Protein AF-A0A7S0ILM2-F1 (afdb_monomer_lite)

Radius of gyration: 14.57 Å; chains: 1; bounding box: 34×30×37 Å

Organism: Micromonas pusilla (NCBI:txid38833)

pLDDT: mean 82.54, std 10.48, range [50.34, 93.56]

Structure (mmCIF, N/CA/C/O backbone):
data_AF-A0A7S0ILM2-F1
#
_entry.id   AF-A0A7S0ILM2-F1
#
loop_
_atom_site.group_PDB
_atom_site.id
_atom_site.type_symbol
_atom_site.label_atom_id
_atom_site.label_alt_id
_atom_site.label_comp_id
_atom_site.label_asym_id
_atom_site.label_entity_id
_atom_site.label_seq_id
_atom_site.pdbx_PDB_ins_code
_atom_site.Cartn_x
_atom_site.Cartn_y
_atom_site.Cartn_z
_atom_site.occupancy
_atom_site.B_iso_or_equiv
_atom_site.auth_seq_id
_atom_site.auth_comp_id
_atom_site.auth_asym_id
_atom_site.auth_atom_id
_atom_site.pdbx_PDB_model_num
ATOM 1 N N . SER A 1 1 ? -13.391 8.013 -2.497 1.00 74.12 1 SER A N 1
ATOM 2 C CA . SER A 1 1 ? -13.065 8.893 -3.653 1.00 74.12 1 SER A CA 1
ATOM 3 C C . SER A 1 1 ? -12.719 8.100 -4.906 1.00 74.12 1 SER A C 1
ATOM 5 O O . SER A 1 1 ? -11.970 7.132 -4.819 1.00 74.12 1 SER A O 1
ATOM 7 N N . GLY A 1 2 ? -13.262 8.494 -6.064 1.00 86.94 2 GLY A N 1
ATOM 8 C CA . GLY A 1 2 ? -13.069 7.790 -7.341 1.00 86.94 2 GLY A CA 1
ATOM 9 C C . GLY A 1 2 ? -11.664 7.922 -7.941 1.00 86.94 2 GLY A C 1
ATOM 10 O O . GLY A 1 2 ? -11.170 6.962 -8.521 1.00 86.94 2 GLY A O 1
ATOM 11 N N . PHE A 1 3 ? -10.988 9.058 -7.741 1.00 90.38 3 PHE A N 1
ATOM 12 C CA . PHE A 1 3 ? -9.667 9.315 -8.331 1.00 90.38 3 PHE A CA 1
ATOM 13 C C . PHE A 1 3 ? -8.607 8.299 -7.879 1.00 90.38 3 PHE A C 1
ATOM 15 O O . PHE A 1 3 ? -7.981 7.658 -8.717 1.00 90.38 3 PHE A O 1
ATOM 22 N N . TYR A 1 4 ? -8.458 8.079 -6.566 1.00 90.25 4 TYR A N 1
ATOM 23 C CA . TYR A 1 4 ? -7.474 7.123 -6.039 1.00 90.25 4 TYR A CA 1
ATOM 24 C C . TYR A 1 4 ? -7.756 5.678 -6.466 1.00 90.25 4 TYR A C 1
ATOM 26 O O . TYR A 1 4 ? -6.826 4.917 -6.709 1.00 90.25 4 TYR A O 1
ATOM 34 N N . LYS A 1 5 ? -9.034 5.317 -6.632 1.00 88.62 5 LYS A N 1
ATOM 35 C CA . LYS A 1 5 ? -9.434 3.990 -7.122 1.00 88.62 5 LYS A CA 1
ATOM 36 C C . LYS A 1 5 ? -9.028 3.784 -8.582 1.00 88.62 5 LYS A C 1
ATOM 38 O O . LYS A 1 5 ? -8.501 2.731 -8.922 1.00 88.62 5 LYS A O 1
ATOM 43 N N . ILE A 1 6 ? -9.240 4.793 -9.431 1.00 92.25 6 ILE A N 1
ATOM 44 C CA . ILE A 1 6 ? -8.835 4.751 -10.844 1.00 92.25 6 ILE A CA 1
ATOM 45 C C . ILE A 1 6 ? -7.309 4.721 -10.956 1.00 92.25 6 ILE A C 1
ATOM 47 O O . ILE A 1 6 ? -6.774 3.909 -11.706 1.00 92.25 6 ILE A O 1
ATOM 51 N N . ALA A 1 7 ? -6.612 5.559 -10.183 1.00 91.38 7 ALA A N 1
ATOM 52 C CA . ALA A 1 7 ? -5.153 5.579 -10.153 1.00 91.38 7 ALA A CA 1
ATOM 53 C C . ALA A 1 7 ? -4.575 4.215 -9.737 1.00 91.38 7 ALA A C 1
ATOM 55 O O . ALA A 1 7 ? -3.677 3.706 -10.401 1.00 91.38 7 ALA A O 1
ATOM 56 N N . GLY A 1 8 ? -5.138 3.586 -8.699 1.00 87.69 8 GLY A N 1
ATOM 57 C CA . GLY A 1 8 ? -4.713 2.260 -8.244 1.00 87.69 8 GLY A CA 1
ATOM 58 C C . GLY A 1 8 ? -4.953 1.193 -9.307 1.00 87.69 8 GLY A C 1
ATOM 59 O O . GLY A 1 8 ? -4.041 0.453 -9.662 1.00 87.69 8 GLY A O 1
ATOM 60 N N . ALA A 1 9 ? -6.145 1.181 -9.912 1.00 89.19 9 ALA A N 1
ATOM 61 C CA . ALA A 1 9 ? -6.461 0.255 -10.997 1.00 89.19 9 ALA A CA 1
ATOM 62 C C . ALA A 1 9 ? -5.516 0.411 -12.202 1.00 89.19 9 ALA A C 1
ATOM 64 O O . ALA A 1 9 ? -5.119 -0.591 -12.795 1.00 89.19 9 ALA A O 1
ATOM 65 N N . ALA A 1 10 ? -5.135 1.645 -12.547 1.00 89.94 10 ALA A N 1
ATOM 66 C CA . ALA A 1 10 ? -4.187 1.921 -13.621 1.00 89.94 10 ALA A CA 1
ATOM 67 C C . ALA A 1 10 ? -2.778 1.401 -13.294 1.00 89.94 10 ALA A C 1
ATOM 69 O O . ALA A 1 10 ? -2.165 0.758 -14.145 1.00 89.94 10 ALA A O 1
ATOM 70 N N . LEU A 1 11 ? -2.293 1.608 -12.064 1.00 88.00 11 LEU A N 1
ATOM 71 C CA . LEU A 1 11 ? -0.997 1.088 -11.614 1.00 88.00 11 LEU A CA 1
ATOM 72 C C . LEU A 1 11 ? -0.966 -0.445 -11.631 1.00 88.00 11 LEU A C 1
ATOM 74 O O . LEU A 1 11 ? -0.059 -1.028 -12.217 1.00 88.00 11 LEU A O 1
ATOM 78 N N . CYS A 1 12 ? -1.989 -1.107 -11.083 1.00 86.50 12 CYS A N 1
ATOM 79 C CA . CYS A 1 12 ? -2.078 -2.570 -11.105 1.00 86.50 12 CYS A CA 1
ATOM 80 C C . CYS A 1 12 ? -2.257 -3.132 -12.527 1.00 86.50 12 CYS A C 1
ATOM 82 O O . CYS A 1 12 ? -1.879 -4.267 -12.809 1.00 86.50 12 CYS A O 1
ATOM 84 N N . ALA A 1 13 ? -2.892 -2.390 -13.439 1.00 87.56 13 ALA A N 1
ATOM 85 C CA . ALA A 1 13 ? -2.987 -2.791 -14.841 1.00 87.56 13 ALA A CA 1
ATOM 86 C C . ALA A 1 13 ? -1.635 -2.668 -15.556 1.00 87.56 13 ALA A C 1
ATOM 88 O O . ALA A 1 13 ? -1.279 -3.566 -16.314 1.00 87.56 13 ALA A O 1
ATOM 89 N N . ALA A 1 14 ? -0.880 -1.600 -15.287 1.00 86.69 14 ALA A N 1
ATOM 90 C CA . ALA A 1 14 ? 0.457 -1.404 -15.834 1.00 86.69 14 ALA A CA 1
ATOM 91 C C . ALA A 1 14 ? 1.435 -2.485 -15.345 1.00 86.69 14 ALA A C 1
ATOM 93 O O . ALA A 1 14 ? 2.135 -3.079 -16.161 1.00 86.69 14 ALA A O 1
ATOM 94 N N . ASP A 1 15 ? 1.416 -2.800 -14.048 1.00 85.19 15 ASP A N 1
ATOM 95 C CA . ASP A 1 15 ? 2.225 -3.873 -13.456 1.00 85.19 15 ASP A CA 1
ATOM 96 C C . ASP A 1 15 ? 1.934 -5.235 -14.109 1.00 85.19 15 ASP A C 1
ATOM 98 O O . ASP A 1 15 ? 2.832 -5.898 -14.626 1.00 85.19 15 ASP A O 1
ATOM 102 N N . ARG A 1 16 ? 0.649 -5.599 -14.240 1.00 85.44 16 ARG A N 1
ATOM 103 C CA . ARG A 1 16 ? 0.231 -6.833 -14.936 1.00 85.44 16 ARG A CA 1
ATOM 104 C C . ARG A 1 16 ? 0.585 -6.858 -16.422 1.00 85.44 16 ARG A C 1
ATOM 106 O O . ARG A 1 16 ? 0.725 -7.939 -16.987 1.00 85.44 16 ARG A O 1
ATOM 113 N N . ALA A 1 17 ? 0.705 -5.696 -17.059 1.00 86.12 17 ALA A N 1
ATOM 114 C CA . ALA A 1 17 ? 1.150 -5.576 -18.444 1.00 86.12 17 ALA A CA 1
ATOM 115 C C . ALA A 1 17 ? 2.682 -5.689 -18.595 1.00 86.12 17 ALA A C 1
ATOM 117 O O . ALA A 1 17 ? 3.180 -5.644 -19.719 1.00 86.12 17 ALA A O 1
ATOM 118 N N . GLY A 1 18 ? 3.423 -5.849 -17.492 1.00 78.12 18 GLY A N 1
ATOM 119 C CA . GLY A 1 18 ? 4.878 -5.980 -17.483 1.00 78.12 18 GLY A CA 1
ATOM 120 C C . GLY A 1 18 ? 5.625 -4.647 -17.425 1.00 78.12 18 GLY A C 1
ATOM 121 O O . GLY A 1 18 ? 6.804 -4.602 -17.778 1.00 78.12 18 GLY A O 1
ATOM 122 N N . ALA A 1 19 ? 4.972 -3.553 -17.014 1.00 78.38 19 ALA A N 1
ATOM 123 C CA . ALA A 1 19 ? 5.673 -2.298 -16.763 1.00 78.38 19 ALA A CA 1
ATOM 124 C C . ALA A 1 19 ? 6.650 -2.478 -15.591 1.00 78.38 19 ALA A C 1
ATOM 126 O O . ALA A 1 19 ? 6.236 -2.784 -14.476 1.00 78.38 19 ALA A O 1
ATOM 127 N N . SER A 1 20 ? 7.947 -2.277 -15.834 1.00 73.06 20 SER A N 1
ATOM 128 C CA . SER A 1 20 ? 8.943 -2.299 -14.761 1.00 73.06 20 SER A CA 1
ATOM 129 C C . SER A 1 20 ? 8.947 -0.967 -14.019 1.00 73.06 20 SER A C 1
ATOM 131 O O . SER A 1 20 ? 9.130 0.094 -14.618 1.00 73.06 20 SER A O 1
ATOM 133 N N . PHE A 1 21 ? 8.784 -1.035 -12.701 1.00 77.56 21 PHE A N 1
ATOM 134 C CA . PHE A 1 21 ? 8.925 0.109 -11.804 1.00 77.56 21 PHE A CA 1
ATOM 135 C C . PHE A 1 21 ? 10.259 0.118 -11.052 1.00 77.56 21 PHE A C 1
ATOM 137 O O . PHE A 1 21 ? 10.496 1.027 -10.264 1.00 77.56 21 PHE A O 1
ATOM 144 N N . GLN A 1 22 ? 11.149 -0.848 -11.309 1.00 67.88 22 GLN A N 1
ATOM 145 C CA . GLN A 1 22 ? 12.424 -0.993 -10.592 1.00 67.88 22 GLN A CA 1
ATOM 146 C C . GLN A 1 22 ? 13.318 0.250 -10.711 1.00 67.88 22 GLN A C 1
ATOM 148 O O . GLN A 1 22 ? 14.008 0.616 -9.763 1.00 67.88 22 GLN A O 1
ATOM 153 N N . ASP A 1 23 ? 13.240 0.959 -11.839 1.00 67.00 23 ASP A N 1
ATOM 154 C CA . ASP A 1 23 ? 14.005 2.185 -12.066 1.00 67.00 23 ASP A CA 1
ATOM 155 C C . ASP A 1 23 ? 13.506 3.385 -11.248 1.00 67.00 23 ASP A C 1
ATOM 157 O O . ASP A 1 23 ? 14.191 4.403 -11.195 1.00 67.00 23 ASP A O 1
ATOM 161 N N . ALA A 1 24 ? 12.328 3.308 -10.619 1.00 67.50 24 ALA A N 1
ATOM 162 C CA . ALA A 1 24 ? 11.780 4.414 -9.835 1.00 67.50 24 ALA A CA 1
ATOM 163 C C . ALA A 1 24 ? 12.549 4.666 -8.529 1.00 67.50 24 ALA A C 1
ATOM 165 O O . ALA A 1 24 ? 12.538 5.792 -8.034 1.00 67.50 24 ALA A O 1
ATOM 166 N N . LEU A 1 25 ? 13.198 3.634 -7.979 1.00 63.59 25 LEU A N 1
ATOM 167 C CA . LEU A 1 25 ? 14.030 3.733 -6.774 1.00 63.59 25 LEU A CA 1
ATOM 168 C C . LEU A 1 25 ? 15.464 4.173 -7.087 1.00 63.59 25 LEU A C 1
ATOM 170 O O . LEU A 1 25 ? 16.162 4.664 -6.203 1.00 63.59 25 LEU A O 1
ATOM 174 N N . ASN A 1 26 ? 15.897 4.046 -8.343 1.00 67.25 26 ASN A N 1
ATOM 175 C CA . ASN A 1 26 ? 17.217 4.486 -8.772 1.00 67.25 26 ASN A CA 1
ATOM 176 C C . ASN A 1 26 ? 17.207 6.005 -9.000 1.00 67.25 26 ASN A C 1
ATOM 178 O O . ASN A 1 26 ? 16.698 6.489 -10.009 1.00 67.25 26 ASN A O 1
ATOM 182 N N . GLU A 1 27 ? 17.824 6.773 -8.097 1.00 55.50 27 GLU A N 1
ATOM 183 C CA . GLU A 1 27 ? 17.955 8.239 -8.216 1.00 55.50 27 GLU A CA 1
ATOM 184 C C . GLU A 1 27 ? 18.723 8.695 -9.476 1.00 55.50 27 GLU A C 1
ATOM 186 O O . GLU A 1 27 ? 18.625 9.853 -9.886 1.00 55.50 27 GLU A O 1
ATOM 191 N N . SER A 1 28 ? 19.470 7.786 -10.113 1.00 53.06 28 SER A N 1
ATOM 192 C CA . SER A 1 28 ? 20.160 8.001 -11.392 1.00 53.06 28 SER A CA 1
ATOM 193 C C . SER A 1 28 ? 19.245 7.879 -12.615 1.00 53.06 28 SER A C 1
ATOM 195 O O . SER A 1 28 ? 19.660 8.221 -13.726 1.00 53.06 28 SER A O 1
ATOM 197 N N . SER A 1 29 ? 18.014 7.395 -12.432 1.00 52.97 29 SER A N 1
ATOM 198 C CA . SER A 1 29 ? 17.045 7.230 -13.506 1.00 52.97 29 SER A CA 1
ATOM 199 C C . SER A 1 29 ? 16.555 8.586 -14.010 1.00 52.97 29 SER A C 1
ATOM 201 O O . SER A 1 29 ? 16.402 9.555 -13.263 1.00 52.97 29 SER A O 1
ATOM 203 N N . VAL A 1 30 ? 16.345 8.666 -15.322 1.00 52.78 30 VAL A N 1
ATOM 204 C CA . VAL A 1 30 ? 16.027 9.890 -16.060 1.00 52.78 30 VAL A CA 1
ATOM 205 C C . VAL A 1 30 ? 14.852 10.620 -15.398 1.00 52.78 30 VAL A C 1
ATOM 207 O O . VAL A 1 30 ? 13.716 10.139 -15.435 1.00 52.78 30 VAL A O 1
ATOM 210 N N . LYS A 1 31 ? 15.114 11.805 -14.822 1.00 53.38 31 LYS A N 1
ATOM 211 C CA . LYS A 1 31 ? 14.073 12.751 -14.384 1.00 53.38 31 LYS A CA 1
ATOM 212 C C . LYS A 1 31 ? 13.059 12.911 -15.523 1.00 53.38 31 LYS A C 1
ATOM 214 O O . LYS A 1 31 ? 13.388 13.500 -16.548 1.00 53.38 31 LYS A O 1
ATOM 219 N N . GLY A 1 32 ? 11.853 12.363 -15.353 1.00 60.97 32 GLY A N 1
ATOM 220 C CA . GLY A 1 32 ? 10.795 12.384 -16.371 1.00 60.97 32 GLY A CA 1
ATOM 221 C C . GLY A 1 32 ? 10.248 11.018 -16.803 1.00 60.97 32 GLY A C 1
ATOM 222 O O . GLY A 1 32 ? 9.297 10.988 -17.580 1.00 60.97 32 GLY A O 1
ATOM 223 N N . SER A 1 33 ? 10.780 9.894 -16.307 1.00 77.50 33 SER A N 1
ATOM 224 C CA . SER A 1 33 ? 10.161 8.575 -16.529 1.00 77.50 33 SER A CA 1
ATOM 225 C C . SER A 1 33 ? 8.786 8.475 -15.853 1.00 77.50 33 SER A C 1
ATOM 227 O O . SER A 1 33 ? 8.599 8.971 -14.737 1.00 77.50 33 SER A O 1
ATOM 229 N N . THR A 1 34 ? 7.835 7.774 -16.478 1.00 82.56 34 THR A N 1
ATOM 230 C CA . THR A 1 34 ? 6.505 7.498 -15.907 1.00 82.56 34 THR A CA 1
ATOM 231 C C . THR A 1 34 ? 6.599 6.858 -14.521 1.00 82.56 34 THR A C 1
ATOM 233 O O . THR A 1 34 ? 5.863 7.256 -13.623 1.00 82.56 34 THR A O 1
ATOM 236 N N . ALA A 1 35 ? 7.554 5.949 -14.304 1.00 83.12 35 ALA A N 1
ATOM 237 C CA . ALA A 1 35 ? 7.759 5.296 -13.012 1.00 83.12 35 ALA A CA 1
ATOM 238 C C . ALA A 1 35 ? 8.169 6.301 -11.914 1.00 83.12 35 ALA A C 1
ATOM 240 O O . ALA A 1 35 ? 7.640 6.260 -10.803 1.00 83.12 35 ALA A O 1
ATOM 241 N N . SER A 1 36 ? 9.027 7.274 -12.252 1.00 83.69 36 SER A N 1
ATOM 242 C CA . SER A 1 36 ? 9.436 8.349 -11.332 1.00 83.69 36 SER A CA 1
ATOM 243 C C . SER A 1 36 ? 8.275 9.285 -10.967 1.00 83.69 36 SER A C 1
ATOM 245 O O . SER A 1 36 ? 8.133 9.676 -9.809 1.00 83.69 36 SER A O 1
ATOM 247 N N . ALA A 1 37 ? 7.394 9.589 -11.927 1.00 86.69 37 ALA A N 1
ATOM 248 C CA . ALA A 1 37 ? 6.202 10.402 -11.694 1.00 86.69 37 ALA A CA 1
ATOM 249 C C . ALA A 1 37 ? 5.165 9.662 -10.834 1.00 86.69 37 ALA A C 1
ATOM 251 O O . ALA A 1 37 ? 4.598 10.249 -9.914 1.00 86.69 37 ALA A O 1
ATOM 252 N N . CYS A 1 38 ? 4.954 8.366 -11.088 1.00 88.94 38 CYS A N 1
ATOM 253 C CA . CYS A 1 38 ? 4.106 7.512 -10.259 1.00 88.94 38 CYS A CA 1
ATOM 254 C C . CYS A 1 38 ? 4.622 7.442 -8.819 1.00 88.94 38 CYS A C 1
ATOM 256 O O . CYS A 1 38 ? 3.833 7.577 -7.887 1.00 88.94 38 CYS A O 1
ATOM 258 N N . ARG A 1 39 ? 5.938 7.296 -8.631 1.00 89.88 39 ARG A N 1
ATOM 259 C CA . ARG A 1 39 ? 6.557 7.307 -7.305 1.00 89.88 39 ARG A CA 1
ATOM 260 C C . ARG A 1 39 ? 6.357 8.639 -6.586 1.00 89.88 39 ARG A C 1
ATOM 262 O O . ARG A 1 39 ? 5.883 8.637 -5.456 1.00 89.88 39 ARG A O 1
ATOM 269 N N . ALA A 1 40 ? 6.666 9.762 -7.236 1.00 90.38 40 ALA A N 1
ATOM 270 C CA . ALA A 1 40 ? 6.474 11.091 -6.649 1.00 90.38 40 ALA A CA 1
ATOM 271 C C . ALA A 1 40 ? 5.015 11.313 -6.218 1.00 90.38 40 ALA A C 1
ATOM 273 O O . ALA A 1 40 ? 4.755 11.719 -5.090 1.00 90.38 40 ALA A O 1
ATOM 274 N N . PHE A 1 41 ? 4.065 10.938 -7.078 1.00 91.88 41 PHE A N 1
ATOM 275 C C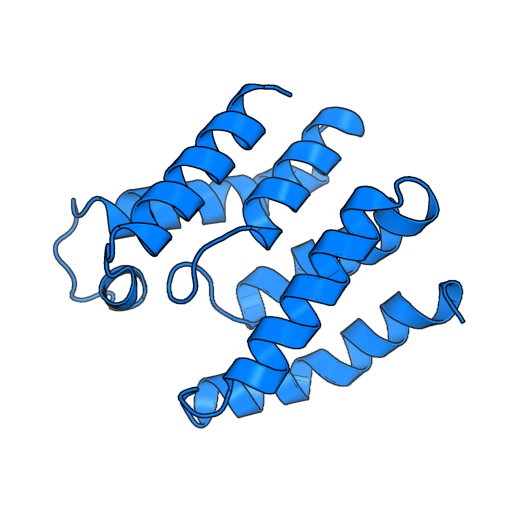A . PHE A 1 41 ? 2.644 10.981 -6.751 1.00 91.88 41 PHE A CA 1
ATOM 276 C C . PHE A 1 41 ? 2.297 10.119 -5.529 1.00 91.88 41 PHE A C 1
ATOM 278 O O . PHE A 1 41 ? 1.582 10.578 -4.641 1.00 91.88 41 PHE A O 1
ATOM 285 N N . LEU A 1 42 ? 2.798 8.884 -5.448 1.00 92.88 42 LEU A N 1
ATOM 286 C CA . LEU A 1 42 ? 2.540 8.017 -4.298 1.00 92.88 42 LEU A CA 1
ATOM 287 C C . LEU A 1 42 ? 3.124 8.591 -3.003 1.00 92.88 42 LEU A C 1
ATOM 289 O O . LEU A 1 42 ? 2.446 8.548 -1.979 1.00 92.88 42 LEU A O 1
ATOM 293 N N . LEU A 1 43 ? 4.322 9.177 -3.042 1.00 92.88 43 LEU A N 1
ATOM 294 C CA . LEU A 1 43 ? 4.922 9.845 -1.882 1.00 92.88 43 LEU A CA 1
ATOM 295 C C . LEU A 1 43 ? 4.097 11.045 -1.413 1.00 92.88 43 LEU A C 1
ATOM 297 O O . LEU A 1 43 ? 3.868 11.198 -0.211 1.00 92.88 43 LEU A O 1
ATOM 301 N N . ASP A 1 44 ? 3.576 11.844 -2.344 1.00 93.38 44 ASP A N 1
ATOM 302 C CA . ASP A 1 44 ? 2.662 12.939 -2.014 1.00 93.38 44 ASP A CA 1
ATOM 303 C C . ASP A 1 44 ? 1.384 12.411 -1.347 1.00 93.38 44 ASP A C 1
ATOM 305 O O . ASP A 1 44 ? 0.908 12.979 -0.360 1.00 93.38 44 ASP A O 1
ATOM 309 N N . VAL A 1 45 ? 0.839 11.287 -1.828 1.00 93.31 45 VAL A N 1
ATOM 310 C CA . VAL A 1 45 ? -0.337 10.643 -1.220 1.00 93.31 45 VAL A CA 1
ATOM 311 C C . VAL A 1 45 ? -0.013 10.097 0.177 1.00 93.31 45 VAL A C 1
ATOM 313 O O . VAL A 1 45 ? -0.818 10.283 1.093 1.00 93.31 45 VAL A O 1
ATOM 316 N N . VAL A 1 46 ? 1.162 9.491 0.380 1.00 92.69 46 VAL A N 1
ATOM 317 C CA . VAL A 1 46 ? 1.645 9.031 1.697 1.00 92.69 46 VAL A CA 1
ATOM 318 C C . VAL A 1 46 ? 1.752 10.201 2.678 1.00 92.69 46 VAL A C 1
ATOM 320 O O . VAL A 1 46 ? 1.302 10.088 3.819 1.00 92.69 46 VAL A O 1
ATOM 323 N N . ALA A 1 47 ? 2.286 11.343 2.240 1.00 92.75 47 ALA A N 1
ATOM 324 C CA . ALA A 1 47 ? 2.408 12.539 3.069 1.00 92.75 47 ALA A CA 1
ATOM 325 C C . ALA A 1 47 ? 1.048 13.203 3.361 1.00 92.75 47 ALA A C 1
ATOM 327 O O . ALA A 1 47 ? 0.834 13.743 4.451 1.00 92.75 47 ALA A O 1
ATOM 328 N N . ALA A 1 48 ? 0.115 13.164 2.405 1.00 91.00 48 ALA A N 1
ATOM 329 C CA . ALA A 1 48 ? -1.184 13.819 2.513 1.00 91.00 48 ALA A CA 1
ATOM 330 C C . ALA A 1 48 ? -2.225 13.010 3.304 1.00 91.00 48 ALA A C 1
ATOM 332 O O . ALA A 1 48 ? -3.073 13.618 3.965 1.00 91.00 48 ALA A O 1
ATOM 333 N N . GLN A 1 49 ? -2.171 11.668 3.274 1.00 89.38 49 GLN A N 1
ATOM 334 C CA . GLN A 1 49 ? -3.232 10.804 3.819 1.00 89.38 49 GLN A CA 1
ATOM 335 C C . GLN A 1 49 ? -3.678 11.105 5.262 1.00 89.38 49 GLN A C 1
ATOM 337 O O . GLN A 1 49 ? -4.888 11.055 5.497 1.00 89.38 49 GLN A O 1
ATOM 342 N N . PRO A 1 50 ? -2.804 11.501 6.218 1.00 87.62 50 PRO A N 1
ATOM 343 C CA . PRO A 1 50 ? -3.232 11.744 7.597 1.00 87.62 50 PRO A CA 1
ATOM 344 C C . PRO A 1 50 ? -4.202 12.922 7.747 1.00 87.62 50 PRO A C 1
ATOM 346 O O . PRO A 1 50 ? -4.864 13.040 8.773 1.00 87.62 50 PRO A O 1
ATOM 349 N N . ARG A 1 51 ? -4.254 13.822 6.754 1.00 90.19 51 ARG A N 1
ATOM 350 C CA . ARG A 1 51 ? -5.069 15.047 6.768 1.00 90.19 51 ARG A CA 1
ATOM 351 C C . ARG A 1 51 ? -6.372 14.908 5.976 1.00 90.19 51 ARG A C 1
ATOM 353 O O . ARG A 1 51 ? -7.142 15.862 5.908 1.00 90.19 51 ARG A O 1
ATOM 360 N N . LEU A 1 52 ? -6.594 13.761 5.334 1.00 89.88 52 LEU A N 1
ATOM 361 C CA . LEU A 1 52 ? -7.772 13.508 4.507 1.00 89.88 52 LEU A CA 1
ATOM 362 C C . LEU A 1 52 ? -8.959 13.063 5.374 1.00 89.88 52 LEU A C 1
ATOM 364 O O . LEU A 1 52 ? -8.776 12.487 6.444 1.00 89.88 52 LEU A O 1
ATOM 368 N N . SER A 1 53 ? -10.181 13.301 4.890 1.00 89.25 53 SER A N 1
ATOM 369 C CA . SER A 1 53 ? -11.405 12.776 5.513 1.00 89.25 53 SER A CA 1
ATOM 370 C C . SER A 1 53 ? -11.460 11.248 5.449 1.00 89.25 53 SER A C 1
ATOM 372 O O . SER A 1 53 ? -10.833 10.654 4.577 1.00 89.25 53 SER A O 1
ATOM 374 N N . ASP A 1 54 ? -12.241 10.602 6.316 1.00 87.25 54 ASP A N 1
ATOM 375 C CA . ASP A 1 54 ? -12.214 9.142 6.509 1.00 87.25 54 ASP A CA 1
ATOM 376 C C . ASP A 1 54 ? -12.336 8.325 5.212 1.00 87.25 54 ASP A C 1
ATOM 378 O O . ASP A 1 54 ? -11.493 7.476 4.926 1.00 87.25 54 ASP A O 1
ATOM 382 N N . GLU A 1 55 ? -13.329 8.612 4.366 1.00 87.62 55 GLU A N 1
ATOM 383 C CA . GLU A 1 55 ? -13.527 7.872 3.110 1.00 87.62 55 GLU A CA 1
ATOM 384 C C . GLU A 1 55 ? -12.418 8.154 2.076 1.00 87.62 55 GLU A C 1
ATOM 386 O O . GLU A 1 55 ? -12.014 7.290 1.283 1.00 87.62 55 GLU A O 1
ATOM 391 N N . LEU A 1 56 ? -11.911 9.388 2.069 1.00 90.00 56 LEU A N 1
ATOM 392 C CA . LEU A 1 56 ? -10.839 9.818 1.180 1.00 90.00 56 LEU A CA 1
ATOM 393 C C . LEU A 1 56 ? -9.507 9.191 1.605 1.00 90.00 56 LEU A C 1
ATOM 395 O O . LEU A 1 56 ? -8.784 8.675 0.755 1.00 90.00 56 LEU A O 1
ATOM 399 N N . ARG A 1 57 ? -9.247 9.155 2.914 1.00 90.75 57 ARG A N 1
ATOM 400 C CA . ARG A 1 57 ? -8.115 8.488 3.550 1.00 90.75 57 ARG A CA 1
ATOM 401 C C . ARG A 1 57 ? -8.156 6.988 3.306 1.00 90.75 57 ARG A C 1
ATOM 403 O O . ARG A 1 57 ? -7.148 6.437 2.889 1.00 90.75 57 ARG A O 1
ATOM 410 N N . ALA A 1 58 ? -9.310 6.340 3.463 1.00 90.50 58 ALA A N 1
ATOM 411 C CA . ALA A 1 58 ? -9.459 4.918 3.164 1.00 90.50 58 ALA A CA 1
ATOM 412 C C . ALA A 1 58 ? -9.128 4.610 1.694 1.00 90.50 58 ALA A C 1
ATOM 414 O O . ALA A 1 58 ? -8.383 3.679 1.400 1.00 90.50 58 ALA A O 1
ATOM 415 N N . SER A 1 59 ? -9.608 5.446 0.767 1.00 91.06 59 SER A N 1
ATOM 416 C CA . SER A 1 59 ? -9.297 5.300 -0.662 1.00 91.06 59 SER A CA 1
ATOM 417 C C . SER A 1 59 ? -7.811 5.555 -0.971 1.00 91.06 59 SER A C 1
ATOM 419 O O . SER A 1 59 ? -7.245 4.884 -1.829 1.00 91.06 59 SER A O 1
ATOM 421 N N . ALA A 1 60 ? -7.177 6.514 -0.288 1.00 92.94 60 ALA A N 1
ATOM 422 C CA . ALA A 1 60 ? -5.755 6.829 -0.439 1.00 92.94 60 ALA A CA 1
ATOM 423 C C . ALA A 1 60 ? -4.855 5.717 0.123 1.00 92.94 60 ALA A C 1
ATOM 425 O O . ALA A 1 60 ? 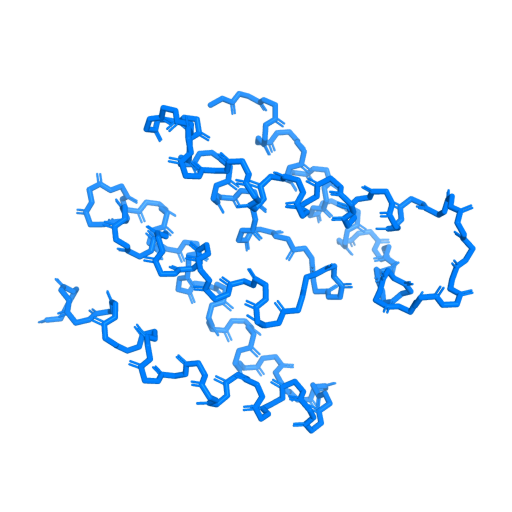-3.907 5.301 -0.534 1.00 92.94 60 ALA A O 1
ATOM 426 N N . LEU A 1 61 ? -5.184 5.188 1.304 1.00 92.81 61 LEU A N 1
ATOM 427 C CA . LEU A 1 61 ? -4.499 4.041 1.899 1.00 92.81 61 LEU A CA 1
ATOM 428 C C . LEU A 1 61 ? -4.633 2.805 1.008 1.00 92.81 61 LEU A C 1
ATOM 430 O O . LEU A 1 61 ? -3.644 2.127 0.766 1.00 92.81 61 LEU A O 1
ATOM 434 N N . GLN A 1 62 ? -5.820 2.551 0.452 1.00 92.31 62 GLN A N 1
ATOM 435 C CA . GLN A 1 62 ? -6.022 1.442 -0.477 1.00 92.31 62 GLN A CA 1
ATOM 436 C C . GLN A 1 62 ? -5.156 1.579 -1.739 1.00 92.31 62 GLN A C 1
ATOM 438 O O . GLN A 1 62 ? -4.569 0.592 -2.169 1.00 92.31 62 GLN A O 1
ATOM 443 N N . LEU A 1 63 ? -5.019 2.791 -2.292 1.00 93.44 63 LEU A N 1
ATOM 444 C CA . LEU A 1 63 ? -4.095 3.069 -3.397 1.00 93.44 63 LEU A CA 1
ATOM 445 C C . LEU A 1 63 ? -2.644 2.744 -3.013 1.00 93.44 63 LEU A C 1
ATOM 447 O O . LEU A 1 63 ? -1.976 2.022 -3.749 1.00 93.44 63 LEU A O 1
ATOM 451 N N . ILE A 1 64 ? -2.175 3.247 -1.865 1.00 93.56 64 ILE A N 1
ATOM 452 C CA . ILE A 1 64 ? -0.803 3.023 -1.384 1.00 93.56 64 ILE A CA 1
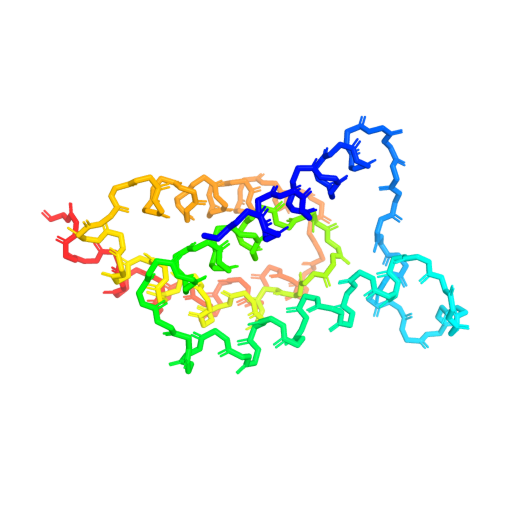ATOM 453 C C . ILE A 1 64 ? -0.527 1.523 -1.205 1.00 93.56 64 ILE A C 1
ATOM 455 O O . ILE A 1 64 ? 0.504 1.031 -1.655 1.00 93.56 64 ILE A O 1
ATOM 459 N N . LEU A 1 65 ? -1.460 0.786 -0.595 1.00 91.00 65 LEU A N 1
ATOM 460 C CA . LEU A 1 65 ? -1.337 -0.660 -0.382 1.00 91.00 65 LEU A CA 1
ATOM 461 C C . LEU A 1 65 ? -1.447 -1.471 -1.678 1.00 91.00 65 LEU A C 1
ATOM 463 O O . LEU A 1 65 ? -0.923 -2.570 -1.761 1.00 91.00 65 LEU A O 1
ATOM 467 N N . SER A 1 66 ? -2.112 -0.949 -2.706 1.00 89.69 66 SER A N 1
ATOM 468 C CA . SER A 1 66 ? -2.155 -1.583 -4.031 1.00 89.69 66 SER A CA 1
ATOM 469 C C . SER A 1 66 ? -0.948 -1.245 -4.913 1.00 89.69 66 SER A C 1
ATOM 471 O O . SER A 1 66 ? -0.920 -1.626 -6.084 1.00 89.69 66 SER A O 1
ATOM 473 N N . SER A 1 67 ? 0.023 -0.487 -4.391 1.00 88.81 67 SER A N 1
ATOM 474 C CA . SER A 1 67 ? 1.176 -0.041 -5.167 1.00 88.81 67 SER A CA 1
ATOM 475 C C . SER A 1 67 ? 2.006 -1.232 -5.665 1.00 88.81 67 SER A C 1
ATOM 477 O O . SER A 1 67 ? 2.398 -2.073 -4.852 1.00 88.81 67 SER A O 1
ATOM 479 N N . PRO A 1 68 ? 2.364 -1.255 -6.962 1.00 84.06 68 PRO A N 1
ATOM 480 C CA . PRO A 1 68 ? 3.333 -2.197 -7.508 1.00 84.06 68 PRO A CA 1
ATOM 481 C C . PRO A 1 68 ? 4.656 -2.234 -6.720 1.00 84.06 68 PRO A C 1
ATOM 483 O O . PRO A 1 68 ? 5.074 -1.205 -6.158 1.00 84.06 68 PRO A O 1
ATOM 486 N N . PRO A 1 69 ? 5.341 -3.393 -6.687 1.00 78.75 69 PRO A N 1
ATOM 487 C CA . PRO A 1 69 ? 6.663 -3.504 -6.086 1.00 78.75 69 PRO A CA 1
ATOM 488 C C . PRO A 1 69 ? 7.667 -2.614 -6.831 1.00 78.75 69 PRO A C 1
ATOM 490 O O . PRO A 1 69 ? 7.576 -2.413 -8.040 1.00 78.75 69 PRO A O 1
ATOM 493 N N . GLY A 1 70 ? 8.630 -2.052 -6.102 1.00 78.94 70 GLY A N 1
ATOM 494 C CA . GLY A 1 70 ? 9.640 -1.157 -6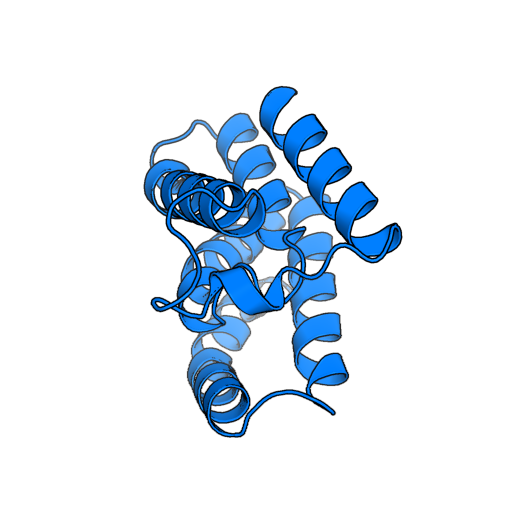.675 1.00 78.94 70 GLY A CA 1
ATOM 495 C C . GLY A 1 70 ? 9.221 0.313 -6.804 1.00 78.94 70 GLY A C 1
ATOM 496 O O . GLY A 1 70 ? 10.039 1.122 -7.213 1.00 78.94 70 GLY A O 1
ATOM 497 N N . LEU A 1 71 ? 7.995 0.702 -6.431 1.00 84.75 71 LEU A N 1
ATOM 498 C CA . LEU A 1 71 ? 7.616 2.125 -6.349 1.00 84.75 71 LEU A CA 1
ATOM 499 C C . LEU A 1 71 ? 7.845 2.737 -4.963 1.00 84.75 71 LEU A C 1
ATOM 501 O O . LEU A 1 71 ? 8.249 3.894 -4.864 1.00 84.75 71 LEU A O 1
ATOM 505 N N . LEU A 1 72 ? 7.586 1.971 -3.904 1.00 86.62 72 LEU A N 1
ATOM 506 C CA . LEU A 1 72 ? 7.713 2.407 -2.512 1.00 86.62 72 LEU A CA 1
ATOM 507 C C . LEU A 1 72 ? 8.637 1.464 -1.744 1.00 86.62 72 LEU A C 1
ATOM 509 O O . LEU A 1 72 ? 8.574 0.240 -1.929 1.00 86.62 72 LEU A O 1
ATOM 513 N N . THR A 1 73 ? 9.466 2.027 -0.867 1.00 84.38 73 THR A N 1
ATOM 514 C CA . THR A 1 73 ? 10.315 1.238 0.035 1.00 84.38 73 THR A CA 1
ATOM 515 C C . THR A 1 73 ? 9.490 0.651 1.191 1.00 84.38 73 THR A C 1
ATOM 517 O O . THR A 1 73 ? 8.404 1.157 1.511 1.00 84.38 73 THR A O 1
ATOM 520 N N . PRO A 1 74 ? 9.972 -0.417 1.856 1.00 81.81 74 PRO A N 1
ATOM 521 C CA . PRO A 1 74 ? 9.324 -0.951 3.057 1.00 81.81 74 PRO A CA 1
ATOM 522 C C . PRO A 1 74 ? 9.139 0.118 4.145 1.00 81.81 74 PRO A C 1
ATOM 524 O O . PRO A 1 74 ? 8.064 0.236 4.739 1.00 81.81 74 PRO A O 1
ATOM 527 N N . SER A 1 75 ? 10.162 0.948 4.356 1.00 83.94 75 SER A N 1
ATOM 528 C CA . SER A 1 75 ? 10.142 2.076 5.291 1.00 83.94 75 SER A CA 1
ATOM 529 C C . SER A 1 75 ? 9.055 3.117 4.976 1.00 83.94 75 SER A C 1
ATOM 531 O O . SER A 1 75 ? 8.371 3.583 5.891 1.00 83.94 75 SER A O 1
ATOM 533 N N . GLU A 1 76 ? 8.821 3.436 3.700 1.00 88.56 76 GLU A N 1
ATOM 534 C CA . GLU A 1 76 ? 7.761 4.359 3.260 1.00 88.56 76 GLU A CA 1
ATOM 535 C C . GLU A 1 76 ? 6.354 3.775 3.462 1.00 88.56 76 GLU A C 1
ATOM 537 O O . GLU A 1 76 ? 5.411 4.497 3.801 1.00 88.56 76 GLU A O 1
ATOM 542 N N . LEU A 1 77 ? 6.211 2.454 3.315 1.00 86.56 77 LEU A N 1
ATOM 543 C CA . LEU A 1 77 ? 4.950 1.732 3.505 1.00 86.56 77 LEU A CA 1
ATOM 544 C C 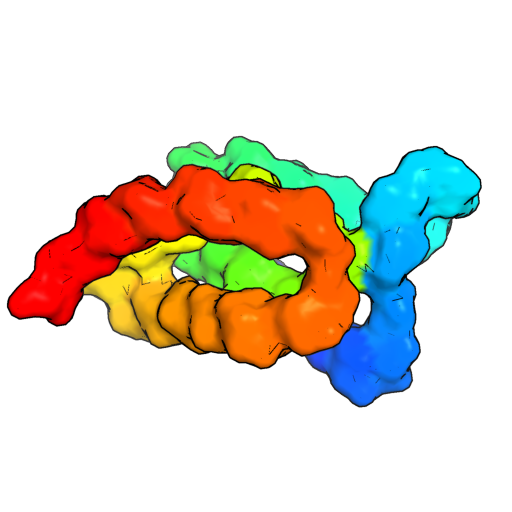. LEU A 1 77 ? 4.593 1.499 4.976 1.00 86.56 77 LEU A C 1
ATOM 546 O O . LEU A 1 77 ? 3.416 1.329 5.295 1.00 86.56 77 LEU A O 1
ATOM 550 N N . ALA A 1 78 ? 5.567 1.541 5.886 1.00 86.38 78 ALA A N 1
ATOM 551 C CA . ALA A 1 78 ? 5.374 1.237 7.302 1.00 86.38 78 ALA A CA 1
ATOM 552 C C . ALA A 1 78 ? 4.246 2.049 7.958 1.00 86.38 78 ALA A C 1
ATOM 554 O O . ALA A 1 78 ? 3.383 1.503 8.651 1.00 86.38 78 ALA A O 1
ATOM 555 N N . THR A 1 79 ? 4.234 3.367 7.750 1.00 89.56 79 THR A N 1
ATOM 556 C CA . THR A 1 79 ? 3.223 4.241 8.363 1.00 89.56 79 THR A CA 1
ATOM 557 C C . THR A 1 79 ? 1.832 4.030 7.753 1.00 89.56 79 THR A C 1
ATOM 559 O O . THR A 1 79 ? 0.911 3.747 8.526 1.00 89.56 79 THR A O 1
ATOM 562 N N . PRO A 1 80 ? 1.658 4.084 6.414 1.00 90.88 80 PRO A N 1
ATOM 563 C CA . PRO A 1 80 ? 0.395 3.745 5.758 1.00 90.88 80 PRO A CA 1
ATOM 564 C C . PRO A 1 80 ? -0.153 2.376 6.157 1.00 90.88 80 PRO A C 1
ATOM 566 O O . PRO A 1 80 ? -1.349 2.250 6.391 1.00 90.88 80 PRO A O 1
ATOM 569 N N . LEU A 1 81 ? 0.705 1.365 6.298 1.00 89.88 81 LEU A N 1
ATOM 570 C CA . LEU A 1 81 ? 0.290 0.013 6.652 1.00 89.88 81 LEU A CA 1
ATOM 571 C C . LEU A 1 81 ? -0.284 -0.081 8.070 1.00 89.88 81 LEU A C 1
ATOM 573 O O . LEU A 1 81 ? -1.340 -0.674 8.283 1.00 89.88 81 LEU A O 1
ATOM 577 N N . ARG A 1 82 ? 0.357 0.552 9.056 1.00 89.62 82 ARG A N 1
ATOM 578 C CA . ARG A 1 82 ? -0.189 0.597 10.424 1.00 89.62 82 ARG A CA 1
ATOM 579 C C . ARG A 1 82 ? -1.484 1.391 10.496 1.00 89.62 82 ARG A C 1
ATOM 581 O O . ARG A 1 82 ? -2.397 1.012 11.223 1.00 89.62 82 ARG A O 1
ATOM 588 N N . ASP A 1 83 ? -1.552 2.505 9.775 1.00 90.38 83 ASP A N 1
ATOM 589 C CA . ASP A 1 83 ? -2.766 3.314 9.701 1.00 90.38 83 ASP A CA 1
ATOM 590 C C . ASP A 1 83 ? -3.899 2.528 9.051 1.00 90.38 83 ASP A C 1
ATOM 592 O O . ASP A 1 83 ? -5.027 2.554 9.540 1.00 90.38 83 ASP A O 1
ATOM 596 N N . ALA A 1 84 ? -3.580 1.760 8.015 1.00 91.31 84 ALA A N 1
ATOM 597 C CA . ALA A 1 84 ? -4.512 0.874 7.361 1.00 91.31 84 ALA A CA 1
ATOM 598 C C . ALA A 1 84 ? -5.042 -0.215 8.295 1.00 91.31 84 ALA A C 1
ATOM 600 O O . ALA A 1 84 ? -6.251 -0.403 8.385 1.00 91.31 84 ALA A O 1
ATOM 601 N N . LEU A 1 85 ? -4.173 -0.867 9.067 1.00 89.81 85 LEU A N 1
ATOM 602 C CA . LEU A 1 85 ? -4.595 -1.831 10.084 1.00 89.81 85 LEU A CA 1
ATOM 603 C C . LEU A 1 85 ? -5.429 -1.178 11.192 1.00 89.81 85 LEU A C 1
ATOM 605 O O . LEU A 1 85 ? -6.364 -1.786 11.690 1.00 89.81 85 LEU A O 1
ATOM 609 N N . ARG A 1 86 ? -5.177 0.073 11.574 1.00 88.81 86 ARG A N 1
ATOM 610 C CA . ARG A 1 86 ? -6.029 0.758 12.565 1.00 88.81 86 ARG A CA 1
ATOM 611 C C . ARG A 1 86 ? -7.405 1.103 12.004 1.00 88.81 86 ARG A C 1
ATOM 613 O O . ARG A 1 86 ? -8.410 0.843 12.655 1.00 88.81 86 ARG A O 1
ATOM 620 N N . VAL A 1 87 ? -7.455 1.666 10.797 1.00 88.06 87 VAL A N 1
ATOM 621 C CA . VAL A 1 87 ? -8.713 2.001 10.108 1.00 88.06 87 VAL A CA 1
ATOM 622 C C . VAL A 1 87 ? -9.496 0.733 9.756 1.00 88.06 87 VAL A C 1
ATOM 624 O O . VAL A 1 87 ? -10.724 0.717 9.826 1.00 88.06 87 VAL A O 1
ATOM 627 N N . GLY A 1 88 ? -8.790 -0.352 9.442 1.00 87.44 88 GLY A N 1
ATOM 628 C CA . GLY A 1 88 ? -9.352 -1.644 9.072 1.00 87.44 88 GLY A CA 1
ATOM 629 C C . GLY A 1 88 ? -10.242 -2.281 10.143 1.00 87.44 88 GLY A C 1
ATOM 630 O O . GLY A 1 88 ? -11.138 -3.042 9.786 1.00 87.44 88 GLY A O 1
ATOM 631 N N . LEU A 1 89 ? -10.094 -1.892 11.420 1.00 86.50 89 LEU A N 1
ATOM 632 C CA . LEU A 1 89 ? -10.958 -2.347 12.519 1.00 86.50 89 LEU A CA 1
ATOM 633 C C . LEU A 1 89 ? -12.416 -1.924 12.321 1.00 86.50 89 LEU A C 1
ATOM 635 O O . LEU A 1 89 ? -13.335 -2.589 12.792 1.00 86.50 89 LEU A O 1
ATOM 639 N N . HIS A 1 90 ? -12.624 -0.822 11.601 1.00 87.19 90 HIS A N 1
ATOM 640 C CA . HIS A 1 90 ? -13.939 -0.294 11.254 1.00 87.19 90 HIS A CA 1
ATOM 641 C C . HIS A 1 90 ? -14.220 -0.363 9.743 1.00 87.19 90 HIS A C 1
ATOM 643 O O . HIS A 1 90 ? -15.338 -0.086 9.316 1.00 87.19 90 HIS A O 1
ATOM 649 N N . HIS A 1 91 ? -13.229 -0.749 8.928 1.00 85.56 91 HIS A N 1
ATOM 650 C CA . HIS A 1 91 ? -13.328 -0.837 7.470 1.00 85.56 91 HIS A CA 1
ATOM 651 C C . HIS A 1 91 ? -12.650 -2.122 6.934 1.00 85.56 91 HIS A C 1
ATOM 653 O O . HIS A 1 91 ? -11.533 -2.066 6.403 1.00 85.56 91 HIS A O 1
ATOM 659 N N . PRO A 1 92 ? -13.329 -3.285 7.001 1.00 85.44 92 PRO A N 1
ATOM 660 C CA . PRO A 1 92 ? -12.730 -4.601 6.739 1.00 85.44 92 PRO A CA 1
ATOM 661 C C . PRO A 1 92 ? -11.991 -4.771 5.396 1.00 85.44 92 PRO A C 1
ATOM 663 O O . PRO A 1 92 ? -10.923 -5.384 5.394 1.00 85.44 92 PRO A O 1
ATOM 666 N N . PRO A 1 93 ? -12.451 -4.198 4.260 1.00 87.44 93 PRO A N 1
ATOM 667 C CA . PRO A 1 93 ? -11.722 -4.311 2.989 1.00 87.44 93 PRO A CA 1
ATOM 668 C C . PRO A 1 93 ? -10.291 -3.762 3.039 1.00 87.44 93 PRO A C 1
ATOM 670 O O . PRO A 1 93 ? -9.430 -4.172 2.267 1.00 87.44 93 PRO A O 1
ATOM 673 N N . LEU A 1 94 ? -10.040 -2.819 3.946 1.00 88.81 94 LEU A N 1
ATOM 674 C CA . LEU A 1 94 ? -8.757 -2.148 4.079 1.00 88.81 94 LEU A CA 1
ATOM 675 C C . LEU A 1 94 ? -7.792 -2.964 4.950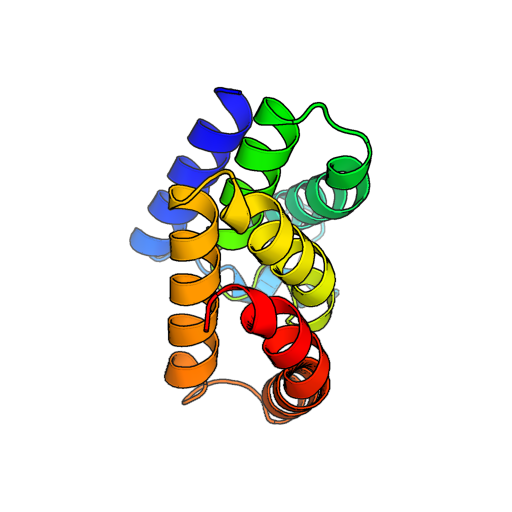 1.00 88.81 94 LEU A C 1
ATOM 677 O O . LEU A 1 94 ? -6.601 -3.012 4.653 1.00 88.81 94 LEU A O 1
ATOM 681 N N . ALA A 1 95 ? -8.319 -3.672 5.955 1.00 89.75 95 ALA A N 1
ATOM 682 C CA . ALA A 1 95 ? -7.568 -4.683 6.694 1.00 89.75 95 ALA A CA 1
ATOM 683 C C . ALA A 1 95 ? -7.119 -5.822 5.768 1.00 89.75 95 ALA A C 1
ATOM 685 O O . ALA A 1 95 ? -5.946 -6.178 5.788 1.00 89.75 95 ALA A O 1
ATOM 686 N N . SER A 1 96 ? -8.018 -6.329 4.911 1.00 89.50 96 SER A N 1
ATOM 687 C CA . SER A 1 96 ? -7.679 -7.368 3.923 1.00 89.50 96 SER A CA 1
ATOM 688 C C . SER A 1 96 ? -6.535 -6.919 3.022 1.00 89.50 96 SER A C 1
ATOM 690 O O . SER A 1 96 ? -5.514 -7.585 2.973 1.00 89.50 96 SER A O 1
ATOM 692 N N . ALA A 1 97 ? -6.641 -5.734 2.408 1.00 89.69 97 ALA A N 1
ATOM 693 C CA . ALA A 1 97 ? -5.587 -5.218 1.534 1.00 89.69 97 ALA A CA 1
ATOM 694 C C . ALA A 1 97 ? -4.233 -5.052 2.252 1.00 89.69 97 ALA A C 1
ATOM 696 O O . ALA A 1 97 ? -3.183 -5.263 1.651 1.00 89.69 97 ALA A O 1
ATOM 697 N N . ALA A 1 98 ? -4.241 -4.673 3.535 1.00 90.12 98 ALA A N 1
ATOM 698 C CA . ALA A 1 98 ? -3.018 -4.560 4.326 1.00 90.12 98 ALA A CA 1
ATOM 699 C C . ALA A 1 98 ? -2.395 -5.933 4.624 1.00 90.12 98 ALA A C 1
ATOM 701 O O . ALA A 1 98 ? -1.175 -6.070 4.555 1.00 90.12 98 ALA A O 1
ATOM 702 N N . LEU A 1 99 ? -3.215 -6.941 4.933 1.00 89.06 99 LEU A N 1
ATOM 703 C CA . LEU A 1 99 ? -2.763 -8.316 5.155 1.00 89.06 99 LEU A CA 1
ATOM 704 C C . LEU A 1 99 ? -2.255 -8.961 3.860 1.00 89.06 99 LEU A C 1
ATOM 706 O O . LEU A 1 99 ? -1.184 -9.558 3.879 1.00 89.06 99 LEU A O 1
ATOM 710 N N . ASP A 1 100 ? -2.954 -8.763 2.742 1.00 88.94 100 ASP A N 1
ATOM 711 C CA . ASP A 1 100 ? -2.545 -9.252 1.422 1.00 88.94 100 ASP A CA 1
ATOM 712 C C . ASP A 1 100 ? -1.192 -8.641 1.008 1.00 88.94 100 ASP A C 1
ATOM 714 O O . ASP A 1 100 ? -0.313 -9.330 0.482 1.00 88.94 100 ASP A O 1
ATOM 718 N N . LEU A 1 101 ? -0.973 -7.346 1.287 1.00 86.94 101 LEU A N 1
ATOM 719 C CA . LEU A 1 101 ? 0.327 -6.704 1.068 1.00 86.94 101 LEU A CA 1
ATOM 720 C C . LEU A 1 101 ? 1.414 -7.319 1.963 1.00 86.94 101 LEU A C 1
ATOM 722 O O . LEU A 1 101 ? 2.515 -7.583 1.483 1.00 86.94 101 LEU A O 1
ATOM 726 N N . LEU A 1 102 ? 1.130 -7.540 3.252 1.00 84.75 102 LEU A N 1
ATOM 727 C CA . LEU A 1 102 ? 2.090 -8.177 4.157 1.00 84.75 102 LEU A CA 1
ATOM 728 C C . LEU A 1 102 ? 2.474 -9.559 3.652 1.00 84.75 102 LEU A C 1
ATOM 730 O O . LEU A 1 102 ? 3.663 -9.830 3.547 1.00 84.75 102 LEU A O 1
ATOM 734 N N . GLU A 1 103 ? 1.496 -10.391 3.300 1.00 85.00 103 GLU A N 1
ATOM 735 C CA . GLU A 1 103 ? 1.741 -11.723 2.759 1.00 85.00 103 GLU A CA 1
ATOM 736 C C . GLU A 1 103 ? 2.596 -11.630 1.495 1.00 85.00 103 GLU A C 1
ATOM 738 O O . GLU A 1 103 ? 3.702 -12.154 1.480 1.00 85.00 103 GLU A O 1
ATOM 743 N N . THR A 1 104 ? 2.172 -10.866 0.486 1.00 81.12 104 THR A N 1
ATOM 744 C CA . THR A 1 104 ? 2.904 -10.755 -0.788 1.00 81.12 104 THR A CA 1
ATOM 745 C C . THR A 1 104 ? 4.321 -10.198 -0.652 1.00 81.12 104 THR A C 1
ATOM 747 O O . THR A 1 104 ? 5.225 -10.689 -1.328 1.00 81.12 104 THR A O 1
ATOM 750 N N . ARG A 1 105 ? 4.565 -9.208 0.218 1.00 74.44 105 ARG A N 1
ATOM 751 C CA . ARG A 1 105 ? 5.914 -8.663 0.462 1.00 74.44 105 ARG A CA 1
ATOM 752 C C . ARG A 1 105 ? 6.790 -9.626 1.261 1.00 74.44 105 ARG A C 1
ATOM 754 O O . ARG A 1 105 ? 7.956 -9.787 0.907 1.00 74.44 105 ARG A O 1
ATOM 761 N N . TRP A 1 106 ? 6.252 -10.281 2.292 1.00 70.19 106 TRP A N 1
ATOM 762 C CA . TRP A 1 106 ? 7.026 -11.223 3.108 1.00 70.19 106 TRP A CA 1
ATOM 763 C C . TRP A 1 106 ? 7.318 -12.531 2.380 1.00 70.19 106 TRP A C 1
ATOM 765 O O . TRP A 1 106 ? 8.431 -13.046 2.467 1.00 70.19 106 TRP A O 1
ATOM 775 N N . THR A 1 107 ? 6.342 -13.076 1.652 1.00 66.88 107 THR A N 1
ATOM 776 C CA . THR A 1 107 ? 6.505 -14.329 0.904 1.00 66.88 107 THR A CA 1
ATOM 777 C C . THR A 1 107 ? 7.194 -14.102 -0.438 1.00 66.88 107 THR A C 1
ATOM 779 O O . THR A 1 107 ? 7.922 -14.974 -0.905 1.00 66.88 107 THR A O 1
ATOM 782 N N . GLY A 1 108 ? 7.018 -12.926 -1.048 1.00 61.22 108 GLY A N 1
ATOM 783 C CA . GLY A 1 108 ? 7.697 -12.508 -2.278 1.00 61.22 108 GLY A CA 1
ATOM 784 C C . GLY A 1 108 ? 9.170 -12.132 -2.088 1.00 61.22 108 GLY A C 1
ATOM 785 O O . GLY A 1 108 ? 9.882 -11.935 -3.073 1.00 61.22 108 GLY A O 1
ATOM 786 N N . ALA A 1 109 ? 9.664 -12.097 -0.845 1.00 55.75 109 ALA A N 1
ATOM 787 C CA . ALA A 1 109 ? 11.041 -11.744 -0.492 1.00 55.75 109 ALA A CA 1
ATOM 788 C C . ALA A 1 109 ? 12.122 -12.720 -1.006 1.00 55.75 109 ALA A C 1
ATOM 790 O O . ALA A 1 109 ? 13.303 -12.531 -0.723 1.00 55.75 109 ALA A O 1
ATOM 791 N N . VAL A 1 110 ? 11.756 -13.731 -1.801 1.00 50.34 110 VAL A N 1
ATOM 792 C CA . VAL A 1 110 ? 12.692 -14.625 -2.508 1.00 50.34 110 VAL A CA 1
ATOM 793 C C . VAL A 1 110 ? 13.645 -13.843 -3.433 1.00 50.34 110 VAL A C 1
ATOM 795 O O . VAL A 1 110 ? 14.753 -14.305 -3.698 1.00 50.34 110 VAL A O 1
ATOM 798 N N . HIS A 1 111 ? 13.252 -12.640 -3.872 1.00 52.06 111 HIS A N 1
ATOM 799 C CA . HIS A 1 111 ? 14.078 -11.727 -4.675 1.00 52.06 111 HIS A CA 1
ATOM 800 C C . HIS A 1 111 ? 14.374 -10.377 -4.000 1.00 52.06 111 HIS A C 1
ATOM 802 O O . HIS A 1 111 ? 14.922 -9.492 -4.654 1.00 52.06 111 HIS A O 1
ATOM 808 N N . ALA A 1 112 ? 14.013 -10.203 -2.725 1.00 62.81 112 ALA A N 1
ATOM 809 C CA . ALA A 1 112 ? 14.299 -8.965 -2.003 1.00 62.81 112 ALA A CA 1
ATOM 810 C C . ALA A 1 112 ? 15.803 -8.847 -1.726 1.00 62.81 112 ALA A C 1
ATOM 812 O O . ALA A 1 112 ? 16.462 -9.843 -1.404 1.00 62.81 112 ALA A O 1
ATOM 813 N N . THR A 1 113 ? 16.346 -7.634 -1.833 1.00 68.88 113 THR A N 1
ATOM 814 C CA . THR A 1 113 ? 17.735 -7.382 -1.425 1.00 68.88 113 THR A CA 1
ATOM 815 C C . THR A 1 113 ? 17.892 -7.627 0.079 1.00 68.88 113 THR A C 1
ATOM 817 O O . THR A 1 113 ? 16.921 -7.588 0.841 1.00 68.88 113 THR A O 1
ATOM 820 N N . GLU A 1 114 ? 19.117 -7.896 0.545 1.00 72.56 114 GLU A N 1
ATOM 821 C CA . GLU A 1 114 ? 19.363 -8.041 1.990 1.00 72.56 114 GLU A CA 1
ATOM 822 C C . GLU A 1 114 ? 18.925 -6.796 2.771 1.00 72.56 114 GLU A C 1
ATOM 824 O O . GLU A 1 114 ? 18.371 -6.920 3.860 1.00 72.56 114 GLU A O 1
ATOM 829 N N . GLU A 1 115 ? 19.100 -5.612 2.185 1.00 73.06 115 GLU A N 1
ATOM 830 C CA . GLU A 1 115 ? 18.671 -4.334 2.756 1.00 73.06 115 GLU A CA 1
ATOM 831 C C . GLU A 1 115 ? 17.149 -4.274 2.935 1.00 73.06 115 GLU A C 1
ATOM 833 O O . GLU A 1 115 ? 16.671 -3.970 4.027 1.00 73.06 115 GLU A O 1
ATOM 838 N N . GLU A 1 116 ? 16.373 -4.649 1.912 1.00 71.12 116 GLU A N 1
ATOM 839 C CA . GLU A 1 116 ? 14.910 -4.695 2.002 1.00 71.12 116 GLU A CA 1
ATOM 840 C C . GLU A 1 116 ? 14.422 -5.708 3.042 1.00 71.12 116 GLU A C 1
ATOM 842 O O . GLU A 1 116 ? 13.452 -5.444 3.755 1.00 71.12 116 GLU A O 1
ATOM 847 N N . ARG A 1 117 ? 15.095 -6.861 3.158 1.00 74.25 117 ARG A N 1
ATOM 848 C CA . ARG A 1 117 ? 14.776 -7.864 4.185 1.00 74.25 117 ARG A CA 1
ATOM 849 C C . ARG A 1 117 ? 15.036 -7.327 5.587 1.00 74.25 117 ARG A C 1
ATOM 851 O O . ARG A 1 117 ? 14.197 -7.507 6.463 1.00 74.25 117 ARG A O 1
ATOM 858 N N . LEU A 1 118 ? 16.155 -6.637 5.785 1.00 78.94 118 LEU A N 1
ATOM 859 C CA . LEU A 1 118 ? 16.542 -6.083 7.080 1.00 78.94 118 LEU A CA 1
ATOM 860 C C . LEU A 1 118 ? 15.621 -4.924 7.494 1.00 78.94 118 LEU A C 1
ATOM 862 O O . LEU A 1 118 ? 15.220 -4.841 8.656 1.00 78.94 118 LEU A O 1
ATOM 866 N N . GLU A 1 119 ? 15.209 -4.079 6.542 1.00 78.94 119 GLU A N 1
ATOM 867 C CA . GLU A 1 119 ? 14.164 -3.073 6.764 1.00 78.94 119 GLU A CA 1
ATOM 868 C C . GLU A 1 119 ? 12.831 -3.721 7.145 1.00 78.94 119 GLU A C 1
ATOM 870 O O . GLU A 1 119 ? 12.188 -3.308 8.109 1.00 78.94 119 GLU A O 1
ATOM 875 N N . MET A 1 120 ? 12.415 -4.752 6.414 1.00 76.69 120 MET A N 1
ATOM 876 C CA . MET A 1 120 ? 11.156 -5.447 6.659 1.00 76.69 120 MET A CA 1
ATOM 877 C C . MET A 1 120 ? 11.142 -6.134 8.037 1.00 76.69 120 MET A C 1
ATOM 879 O O . MET A 1 120 ? 10.170 -5.993 8.785 1.00 76.69 120 MET A O 1
ATOM 883 N N . ASP A 1 121 ? 12.240 -6.779 8.432 1.00 81.00 121 ASP A N 1
ATOM 884 C CA . ASP A 1 121 ? 12.395 -7.382 9.760 1.00 81.00 121 ASP A CA 1
ATOM 885 C C . ASP A 1 121 ? 12.366 -6.330 10.881 1.00 81.00 121 ASP A C 1
ATOM 887 O O . ASP A 1 121 ? 11.757 -6.553 11.932 1.00 81.00 121 ASP A O 1
ATOM 891 N N . ALA A 1 122 ? 12.938 -5.142 10.655 1.00 83.31 122 ALA A N 1
ATOM 892 C CA . ALA A 1 122 ? 12.865 -4.034 11.608 1.00 83.31 122 ALA A CA 1
ATOM 893 C C . ALA A 1 122 ? 11.430 -3.502 11.800 1.00 83.31 122 ALA A C 1
ATOM 895 O O . ALA A 1 122 ? 11.095 -2.970 12.863 1.00 83.31 122 ALA A O 1
ATOM 896 N N . LEU A 1 123 ? 10.561 -3.659 10.797 1.00 81.56 123 LEU A N 1
ATOM 897 C CA . LEU A 1 123 ? 9.165 -3.221 10.848 1.00 81.56 123 LEU A CA 1
ATOM 898 C C . LEU A 1 123 ? 8.240 -4.218 11.564 1.00 81.56 123 LEU A C 1
ATOM 900 O O . LEU A 1 123 ? 7.200 -3.793 12.087 1.00 81.56 123 LEU A O 1
ATOM 904 N N . LEU A 1 124 ? 8.618 -5.502 11.664 1.00 80.56 124 LEU A N 1
ATOM 905 C CA . LEU A 1 124 ? 7.805 -6.564 12.284 1.00 80.56 124 LEU A CA 1
ATOM 906 C C . LEU A 1 124 ? 7.216 -6.191 13.642 1.00 80.56 124 LEU A C 1
ATOM 908 O O . LEU A 1 124 ? 6.000 -6.315 13.797 1.00 80.56 124 LEU A O 1
ATOM 912 N N . PRO A 1 125 ? 7.998 -5.708 14.629 1.00 84.44 125 PRO A N 1
ATOM 913 C CA . PRO A 1 125 ? 7.455 -5.454 15.960 1.00 84.44 125 PRO A CA 1
ATOM 914 C C . PRO A 1 125 ? 6.338 -4.405 15.934 1.00 84.44 125 PRO A C 1
ATOM 916 O O . PRO A 1 125 ? 5.357 -4.509 16.673 1.00 84.44 125 PRO A O 1
ATOM 919 N N . SER A 1 126 ? 6.457 -3.403 15.054 1.00 82.81 126 SER A N 1
ATOM 920 C CA . SER A 1 126 ? 5.450 -2.350 14.917 1.00 82.81 126 SER A CA 1
ATOM 921 C C . SER A 1 126 ? 4.185 -2.850 14.219 1.00 82.81 126 SER A C 1
ATOM 923 O O . SER A 1 126 ? 3.081 -2.501 14.641 1.00 82.81 126 SER A O 1
ATOM 925 N N . VAL A 1 127 ? 4.335 -3.683 13.185 1.00 82.19 127 VAL A N 1
ATOM 926 C CA . VAL A 1 127 ? 3.212 -4.281 12.449 1.00 82.19 127 VAL A CA 1
ATOM 927 C C . VAL A 1 127 ? 2.454 -5.279 13.323 1.00 82.19 127 VAL A C 1
ATOM 929 O O . VAL A 1 127 ? 1.235 -5.183 13.438 1.00 82.19 127 VAL A O 1
ATOM 932 N N . VAL A 1 128 ? 3.161 -6.167 14.025 1.00 84.12 128 VAL A N 1
ATOM 933 C CA . VAL A 1 128 ? 2.566 -7.118 14.980 1.00 84.12 128 VAL A CA 1
ATOM 934 C C . VAL A 1 128 ? 1.806 -6.376 16.083 1.00 84.12 128 VAL A C 1
ATOM 936 O O . VAL A 1 128 ? 0.690 -6.754 16.436 1.00 84.12 128 VAL A O 1
ATOM 939 N N . GLY A 1 129 ? 2.353 -5.260 16.577 1.00 84.12 129 GLY A N 1
ATOM 940 C CA . GLY A 1 129 ? 1.650 -4.393 17.522 1.00 84.12 129 GLY A CA 1
ATOM 941 C C . GLY A 1 129 ? 0.330 -3.833 16.976 1.00 84.12 129 GLY A C 1
ATOM 942 O O . GLY A 1 129 ? -0.642 -3.735 17.723 1.00 84.12 129 GLY A O 1
ATOM 943 N N . ALA A 1 130 ? 0.270 -3.499 15.683 1.00 82.12 130 ALA A N 1
ATOM 944 C CA . ALA A 1 130 ? -0.944 -3.013 15.022 1.00 82.12 130 ALA A CA 1
ATOM 945 C C . ALA A 1 130 ? -1.963 -4.127 14.717 1.00 82.12 130 ALA A C 1
ATOM 947 O O . ALA A 1 130 ? -3.152 -3.834 14.617 1.00 82.12 130 ALA A O 1
ATOM 948 N N . LEU A 1 131 ? -1.518 -5.383 14.607 1.00 84.31 131 LEU A N 1
ATOM 949 C CA . LEU A 1 131 ? -2.375 -6.557 14.404 1.00 84.31 131 LEU A CA 1
ATOM 950 C C . LEU A 1 131 ? -3.036 -7.060 15.690 1.00 84.31 131 LEU A C 1
ATOM 952 O O . LEU A 1 131 ? -4.073 -7.708 15.623 1.00 84.31 131 LEU A O 1
ATOM 956 N N . ARG A 1 132 ? -2.480 -6.733 16.862 1.00 86.56 132 ARG A N 1
ATOM 957 C CA . ARG A 1 132 ? -2.988 -7.185 18.168 1.00 86.56 132 ARG A CA 1
ATOM 958 C C . ARG A 1 132 ? -4.505 -7.011 18.385 1.00 86.56 132 ARG A C 1
ATOM 960 O O . ARG A 1 132 ? -5.070 -7.871 19.038 1.00 86.56 132 ARG A O 1
ATOM 967 N N . PRO A 1 133 ? -5.183 -5.955 17.902 1.00 86.94 133 PRO A N 1
ATOM 968 C CA . PRO A 1 133 ? -6.628 -5.814 18.099 1.00 86.94 133 PRO A CA 1
ATOM 969 C C . PRO A 1 133 ? -7.500 -6.757 17.244 1.00 86.94 133 PRO A C 1
ATOM 971 O O . PRO A 1 133 ? -8.711 -6.777 17.442 1.00 86.94 133 PRO A O 1
ATOM 974 N N . TYR A 1 134 ? -6.920 -7.488 16.285 1.00 80.44 134 TYR A N 1
ATOM 975 C CA . TYR A 1 134 ? -7.631 -8.424 15.399 1.00 80.44 134 TYR A CA 1
ATOM 976 C C . TYR A 1 134 ? -7.640 -9.877 15.900 1.00 80.44 134 TYR A C 1
ATOM 978 O O . TYR A 1 134 ? -8.331 -10.711 15.314 1.00 80.44 134 TYR A O 1
ATOM 986 N N . VAL A 1 135 ? -6.859 -10.174 16.942 1.00 77.12 135 VAL A N 1
ATOM 987 C CA . VAL A 1 135 ? -6.665 -11.497 17.562 1.00 77.12 135 VAL A CA 1
ATOM 988 C C . VAL A 1 135 ? -7.123 -11.465 19.009 1.00 77.12 135 VAL A C 1
ATOM 990 O O . VAL A 1 135 ? -7.751 -12.459 19.428 1.00 77.12 135 VAL A O 1
#

Secondary structure (DSSP, 8-state):
-HHHHHHHHHHHHHHHTT---GGGS-TTS-TT-HHHHHHHHHHHHHHHGGGS-HHHHHHHHHHHHTPPTTSS-HHHHHHHHHHHHHHHTT-HHHHHHHHHHHHHHHHGGGG--HHHHHHHHHHHHHHHHHHGGG-

Sequence (135 aa):
SGFYKIAGAALCAADRAGASFQDALNESSVKGSTASACRAFLLDVVAAQPRLSDELRASALQLILSSPPGLLTPSELATPLRDALRVGLHHPPLASAALDLLETRWTGAVHATEEERLEMDALLPSVVGALRPYV

InterPro domains:
  IPR046804 DNA-PKcs, N-terminal [PF20500] (1-110)

Foldseek 3Di:
DVPLVVLLVVQLVCVVVVNDLQCLPVPPRDPPDPSVVNLVVLLVLLVCLVVDDLVVSLSSLLSNLSHDPNSDALVSCLVSLLVLLVSCVVVVVSVVSSVVSLCCLVVVCPPPDPVSVVSNVVSVVVNVVSCVVVD